Protein AF-A0A520DFI7-F1 (afdb_monomer)

Secondary structure (DSSP, 8-state):
-HHHHHHHHHHHHIIIIISS-HHHHHHHHHHGGG-HHHHHHHHHHHHHHHHHHT-STTHHHHHHHHHHHHHHHHHHHHH--TTTHHHHHHHHHHHHHHHHHHHHHHHH------GGG-

Sequence (118 aa):
MDIILIKLILAHLIGDFFLQPTSWVKDKEQKKLKSGKLYLHVLVHVVLIFIAFLSFDVWKVALSVGLLHFVIDACKSLFQTKKNARILFFADQVLHFSSIVLVWHFFYKGYLDISYLS

Structure (mmCIF, N/CA/C/O backbone):
data_AF-A0A520DFI7-F1
#
_entry.id   AF-A0A520DFI7-F1
#
loop_
_atom_site.group_PDB
_atom_site.id
_atom_site.type_symbol
_atom_site.label_atom_id
_atom_site.label_alt_id
_atom_site.label_comp_id
_atom_site.label_asym_id
_atom_site.label_entity_id
_atom_site.label_seq_id
_atom_site.pdbx_PDB_ins_code
_atom_site.Cartn_x
_atom_site.Cartn_y
_atom_site.Cartn_z
_atom_site.occupancy
_atom_site.B_iso_or_equiv
_atom_site.auth_seq_id
_atom_site.auth_comp_id
_atom_site.auth_asym_id
_atom_site.auth_atom_id
_atom_site.pdbx_PDB_model_num
ATOM 1 N N . MET A 1 1 ? 16.436 1.566 -13.161 1.00 69.19 1 MET A N 1
ATOM 2 C CA . MET A 1 1 ? 15.482 0.696 -12.428 1.00 69.19 1 MET A CA 1
ATOM 3 C C . MET A 1 1 ? 14.525 1.501 -11.549 1.00 69.19 1 MET A C 1
ATOM 5 O O . MET A 1 1 ? 13.459 1.001 -11.200 1.00 69.19 1 MET A O 1
ATOM 9 N N . ASP A 1 2 ? 14.878 2.738 -11.209 1.00 81.06 2 ASP A N 1
ATOM 10 C CA . ASP A 1 2 ? 14.278 3.484 -10.092 1.00 81.06 2 ASP A CA 1
ATOM 11 C C . ASP A 1 2 ? 12.938 4.119 -10.455 1.00 81.06 2 ASP A C 1
ATOM 13 O O . ASP A 1 2 ? 12.052 4.239 -9.615 1.00 81.06 2 ASP A O 1
ATOM 17 N N . ILE A 1 3 ? 12.721 4.408 -11.742 1.00 91.56 3 ILE A N 1
ATOM 18 C CA . ILE A 1 3 ? 11.426 4.890 -12.239 1.00 91.56 3 ILE A CA 1
ATOM 19 C C . ILE A 1 3 ? 10.285 3.903 -11.954 1.00 91.56 3 ILE A C 1
ATOM 21 O O . ILE A 1 3 ? 9.151 4.317 -11.743 1.00 91.56 3 ILE A O 1
ATOM 25 N N . ILE A 1 4 ? 10.577 2.599 -11.904 1.00 94.44 4 ILE A N 1
ATOM 26 C CA . ILE A 1 4 ? 9.603 1.556 -11.555 1.00 94.44 4 ILE A CA 1
ATOM 27 C C . ILE A 1 4 ? 9.197 1.698 -10.088 1.00 94.44 4 ILE A C 1
ATOM 29 O O . ILE A 1 4 ? 8.008 1.678 -9.782 1.00 94.44 4 ILE A O 1
ATOM 33 N N . LEU A 1 5 ? 10.173 1.884 -9.196 1.00 95.50 5 LEU A N 1
ATOM 34 C CA . LEU A 1 5 ? 9.923 2.098 -7.775 1.00 95.50 5 LEU A CA 1
ATOM 35 C C . LEU A 1 5 ? 9.090 3.367 -7.561 1.00 95.50 5 LEU A C 1
ATOM 37 O O . LEU A 1 5 ? 8.083 3.321 -6.861 1.00 95.50 5 LEU A O 1
ATOM 41 N N . ILE A 1 6 ? 9.439 4.462 -8.244 1.00 95.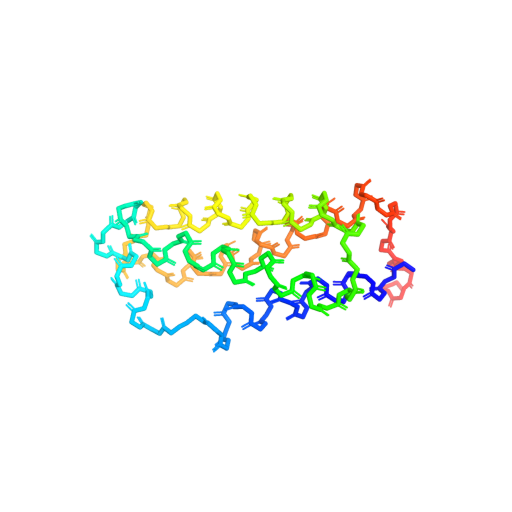88 6 ILE A N 1
ATOM 42 C CA . ILE A 1 6 ? 8.673 5.716 -8.205 1.00 95.88 6 ILE A CA 1
ATOM 43 C C . ILE A 1 6 ? 7.232 5.491 -8.677 1.00 95.88 6 ILE A C 1
ATOM 45 O O . ILE A 1 6 ? 6.302 5.920 -8.000 1.00 95.88 6 ILE A O 1
ATOM 49 N N . LYS A 1 7 ? 7.016 4.784 -9.795 1.00 97.31 7 LYS A N 1
ATOM 50 C CA . LYS A 1 7 ? 5.666 4.458 -10.286 1.00 97.31 7 LYS A CA 1
ATOM 51 C C . LYS A 1 7 ? 4.846 3.676 -9.260 1.00 97.31 7 LYS A C 1
ATOM 53 O O . LYS A 1 7 ? 3.681 4.003 -9.056 1.00 97.31 7 LYS A O 1
ATOM 58 N N . LEU A 1 8 ? 5.441 2.672 -8.613 1.00 97.62 8 LEU A N 1
ATOM 59 C CA . LEU A 1 8 ? 4.762 1.875 -7.586 1.00 97.62 8 LEU A CA 1
ATOM 60 C C . LEU A 1 8 ? 4.437 2.710 -6.339 1.00 97.62 8 LEU A C 1
ATOM 62 O O . LEU A 1 8 ? 3.325 2.619 -5.825 1.00 97.62 8 LEU A O 1
ATOM 66 N N . ILE A 1 9 ? 5.364 3.564 -5.893 1.00 97.75 9 ILE A N 1
ATOM 67 C CA . ILE A 1 9 ? 5.137 4.490 -4.773 1.00 97.75 9 ILE A CA 1
ATOM 68 C C . ILE A 1 9 ? 4.011 5.472 -5.109 1.00 97.75 9 ILE A C 1
ATOM 70 O O . ILE A 1 9 ? 3.117 5.675 -4.296 1.00 97.75 9 ILE A O 1
ATOM 74 N N . LEU A 1 10 ? 4.016 6.064 -6.306 1.00 98.06 10 LEU A N 1
ATOM 75 C CA . LEU A 1 10 ? 2.968 6.993 -6.733 1.00 98.06 10 LEU A CA 1
ATOM 76 C C . LEU A 1 10 ? 1.604 6.308 -6.823 1.00 98.06 10 LEU A C 1
ATOM 78 O O . LEU A 1 10 ? 0.625 6.866 -6.334 1.00 98.06 10 LEU A O 1
ATOM 82 N N . ALA A 1 11 ? 1.535 5.102 -7.395 1.00 98.00 11 ALA A N 1
ATOM 83 C CA . ALA A 1 11 ? 0.304 4.316 -7.425 1.00 98.00 11 ALA A CA 1
ATOM 84 C C . ALA A 1 11 ? -0.234 4.074 -6.005 1.00 98.00 11 ALA A C 1
ATOM 86 O O . ALA A 1 11 ? -1.415 4.306 -5.755 1.00 98.00 11 ALA A O 1
ATOM 87 N N . HIS A 1 12 ? 0.640 3.710 -5.062 1.00 97.81 12 HIS A N 1
ATOM 88 C CA . HIS A 1 12 ? 0.272 3.539 -3.656 1.00 97.81 12 HIS A CA 1
ATOM 89 C C . HIS A 1 12 ? -0.244 4.833 -3.018 1.00 97.81 12 HIS A C 1
ATOM 91 O O . HIS A 1 12 ? -1.322 4.846 -2.430 1.00 97.81 12 HIS A O 1
ATOM 97 N N . LEU A 1 13 ? 0.485 5.942 -3.168 1.00 98.00 13 LEU A N 1
ATOM 98 C CA . LEU A 1 13 ? 0.091 7.229 -2.590 1.00 98.00 13 LEU A CA 1
ATOM 99 C C . LEU A 1 13 ? -1.255 7.716 -3.144 1.00 98.00 13 LEU A C 1
ATOM 101 O O . LEU A 1 13 ? -2.099 8.195 -2.387 1.00 98.00 13 LEU A O 1
ATOM 105 N N . ILE A 1 14 ? -1.479 7.567 -4.451 1.00 98.31 14 ILE A N 1
ATOM 106 C CA . ILE A 1 14 ? -2.762 7.891 -5.082 1.00 98.31 14 ILE A CA 1
ATOM 107 C C . ILE A 1 14 ? -3.871 7.001 -4.509 1.00 98.31 14 ILE A C 1
ATOM 109 O O . ILE A 1 14 ? -4.928 7.509 -4.133 1.00 98.31 14 ILE A O 1
ATOM 113 N N . GLY A 1 15 ? -3.629 5.695 -4.393 1.00 97.75 15 GLY A N 1
ATOM 114 C CA . GLY A 1 15 ? -4.589 4.750 -3.830 1.00 97.75 15 GLY A CA 1
ATOM 115 C C . GLY A 1 15 ? -4.989 5.091 -2.393 1.00 97.75 15 GLY A C 1
ATOM 116 O O . GLY A 1 15 ? -6.170 5.295 -2.121 1.00 97.75 15 GLY A O 1
ATOM 117 N N . ASP A 1 16 ? -4.018 5.206 -1.488 1.00 96.38 16 ASP A N 1
ATOM 118 C CA . ASP A 1 16 ? -4.256 5.370 -0.046 1.00 96.38 16 ASP A CA 1
ATOM 119 C C . ASP A 1 16 ? -4.730 6.774 0.357 1.00 96.38 16 ASP A C 1
ATOM 121 O O . ASP A 1 16 ? -5.522 6.905 1.290 1.00 96.38 16 ASP A O 1
ATOM 125 N N . PHE A 1 17 ? -4.271 7.838 -0.311 1.00 96.00 17 PHE A N 1
ATOM 126 C CA . PHE A 1 17 ? -4.586 9.211 0.114 1.00 96.00 17 PHE A CA 1
ATOM 127 C C . PHE A 1 17 ? -5.664 9.887 -0.729 1.00 96.00 17 PHE A C 1
ATOM 129 O O . PHE A 1 17 ? -6.453 10.666 -0.193 1.00 96.00 17 PHE A O 1
ATOM 136 N N . PHE A 1 18 ? -5.720 9.604 -2.031 1.00 96.62 18 PHE A N 1
ATOM 137 C CA . PHE A 1 18 ? -6.658 10.271 -2.939 1.00 96.62 18 PHE A CA 1
ATOM 138 C C . PHE A 1 18 ? -7.891 9.412 -3.215 1.00 96.62 18 PHE A C 1
ATOM 140 O O . PHE A 1 18 ? -9.000 9.940 -3.295 1.00 96.62 18 PHE A O 1
ATOM 147 N N . LEU A 1 19 ? -7.714 8.093 -3.342 1.00 97.44 19 LEU A N 1
ATOM 148 C CA . LEU A 1 19 ? -8.773 7.166 -3.753 1.00 97.44 19 LEU A CA 1
ATOM 149 C C . LEU A 1 19 ? -9.325 6.297 -2.615 1.00 97.44 19 LEU A C 1
ATOM 151 O O . LEU A 1 19 ? -10.144 5.413 -2.871 1.00 97.44 19 LEU A O 1
ATOM 155 N N . GLN A 1 20 ? -8.968 6.599 -1.362 1.00 97.00 20 GLN A N 1
ATOM 156 C CA . GLN A 1 20 ? -9.520 5.962 -0.166 1.00 97.00 20 GLN A CA 1
ATOM 157 C C . GLN A 1 20 ? -10.356 6.952 0.668 1.00 97.00 20 GLN A C 1
ATOM 159 O O . GLN A 1 20 ? -9.859 7.570 1.612 1.00 97.00 20 GLN A O 1
ATOM 164 N N . PRO A 1 21 ? -11.662 7.099 0.385 1.00 96.31 21 PRO A N 1
ATOM 165 C CA . PRO A 1 21 ? -12.524 8.000 1.139 1.00 96.31 21 PRO A CA 1
ATOM 166 C C . PRO A 1 21 ? -12.593 7.658 2.633 1.00 96.31 21 PRO A C 1
ATOM 168 O O . PRO A 1 21 ? -1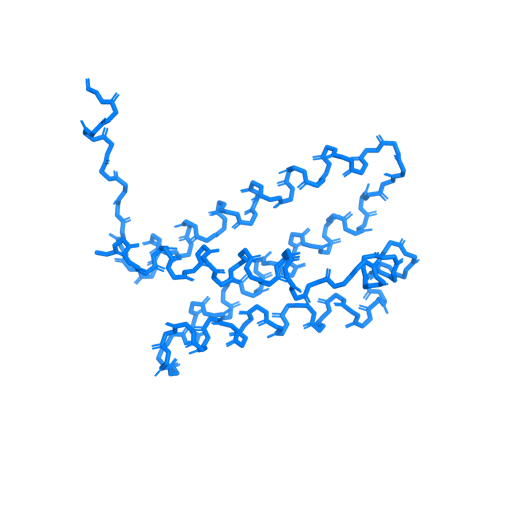2.648 6.490 3.026 1.00 96.31 21 PRO A O 1
ATOM 171 N N . THR A 1 22 ? -12.756 8.673 3.486 1.00 94.62 22 THR A N 1
ATOM 172 C CA 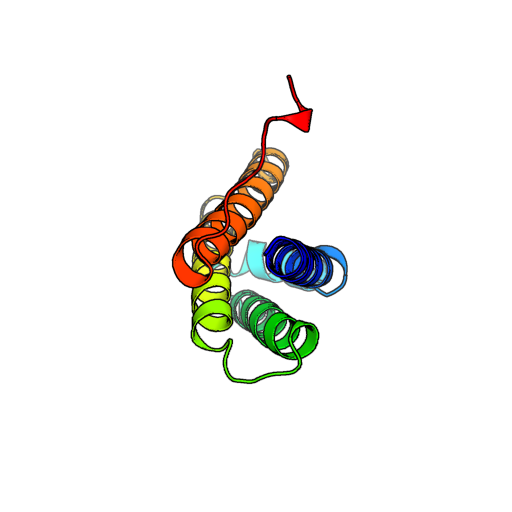. THR A 1 22 ? -12.932 8.493 4.941 1.00 94.62 22 THR A CA 1
ATOM 173 C C . THR A 1 22 ? -14.128 7.599 5.291 1.00 94.62 22 THR A C 1
ATOM 175 O O . THR A 1 22 ? -14.129 6.928 6.322 1.00 94.62 22 THR A O 1
ATOM 178 N N . SER A 1 23 ? -15.155 7.546 4.436 1.00 96.56 23 SER A N 1
ATOM 179 C CA . SER A 1 23 ? -16.293 6.633 4.604 1.00 96.56 23 SER A CA 1
ATOM 180 C C . SER A 1 23 ? -15.884 5.160 4.514 1.00 96.56 23 SER A C 1
ATOM 182 O O . SER A 1 23 ? -16.425 4.337 5.250 1.00 96.56 23 SER A O 1
ATOM 184 N N . TRP A 1 24 ? -14.901 4.823 3.675 1.00 97.25 24 TRP A N 1
ATOM 185 C CA . TRP A 1 24 ? -14.368 3.465 3.566 1.00 97.25 24 TRP A CA 1
ATOM 186 C C . TRP A 1 24 ? -13.558 3.104 4.802 1.00 97.25 24 TRP A C 1
ATOM 188 O O . TRP A 1 24 ? -13.696 2.000 5.314 1.00 97.25 24 TRP A O 1
ATOM 198 N N . VAL A 1 25 ? -12.768 4.047 5.323 1.00 94.25 25 VAL A N 1
ATOM 199 C CA . VAL A 1 25 ? -12.027 3.858 6.578 1.00 94.25 25 VAL A CA 1
ATOM 200 C C . VAL A 1 25 ? -12.991 3.549 7.725 1.00 94.25 25 VAL A C 1
ATOM 202 O O . VAL A 1 25 ? -12.816 2.544 8.408 1.00 94.25 25 VAL A O 1
ATOM 205 N N . LYS A 1 26 ? -14.061 4.339 7.880 1.00 94.38 26 LYS A N 1
ATOM 206 C CA . LYS A 1 26 ? -15.093 4.099 8.905 1.00 94.38 26 LYS A CA 1
ATOM 207 C C . LYS A 1 26 ? -15.776 2.736 8.741 1.00 94.38 26 LYS A C 1
ATOM 209 O O . LYS A 1 26 ? -15.993 2.045 9.732 1.00 94.38 26 LYS A O 1
ATOM 214 N N . ASP A 1 27 ? -16.086 2.328 7.508 1.00 96.31 27 ASP A N 1
ATOM 215 C CA . ASP A 1 27 ? -16.682 1.011 7.238 1.00 96.31 27 ASP A CA 1
ATOM 216 C C . ASP A 1 27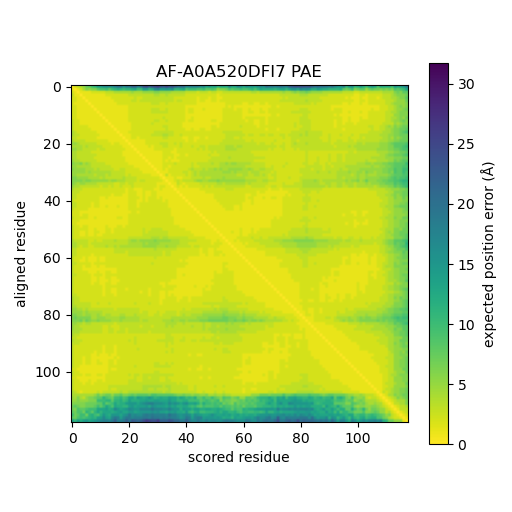 ? -15.715 -0.137 7.590 1.00 96.31 27 ASP A C 1
ATOM 218 O O . ASP A 1 27 ? -16.127 -1.100 8.240 1.00 96.31 27 ASP A O 1
ATOM 222 N N . LYS A 1 28 ? -14.418 -0.003 7.261 1.00 94.50 28 LYS A N 1
ATOM 223 C CA . LYS A 1 28 ? -13.359 -0.954 7.650 1.00 94.50 28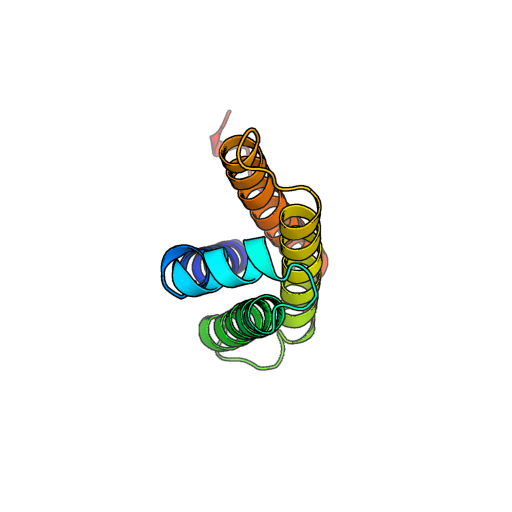 LYS A CA 1
ATOM 224 C C . LYS A 1 28 ? -13.190 -1.040 9.167 1.00 94.50 28 LYS A C 1
ATOM 226 O O . LYS A 1 28 ? -13.043 -2.135 9.696 1.00 94.50 28 LYS A O 1
ATOM 231 N N . GLU A 1 29 ? -13.244 0.076 9.888 1.00 92.56 29 GLU A N 1
ATOM 232 C CA . GLU A 1 29 ? -13.141 0.075 11.356 1.00 92.56 29 GLU A CA 1
ATOM 233 C C . GLU A 1 29 ? -14.324 -0.636 12.031 1.00 92.56 29 GLU A C 1
ATOM 235 O O . GLU A 1 29 ? -14.145 -1.305 13.048 1.00 92.56 29 GLU A O 1
ATOM 240 N N . GLN A 1 30 ? -15.528 -0.523 11.464 1.00 93.75 30 GLN A N 1
ATOM 241 C CA . GLN A 1 30 ? -16.737 -1.143 12.016 1.00 93.75 30 GLN A CA 1
ATOM 242 C C . GLN A 1 30 ? -16.872 -2.624 11.644 1.00 93.75 30 GLN A C 1
ATOM 244 O O . GLN A 1 30 ? -17.186 -3.452 12.498 1.00 93.75 30 GLN A O 1
ATOM 249 N N . LYS A 1 31 ? -16.664 -2.967 10.368 1.00 94.88 31 LYS A N 1
ATOM 250 C CA . LYS A 1 31 ? -16.933 -4.313 9.825 1.00 94.88 31 LYS A CA 1
ATOM 251 C C . LYS A 1 31 ? -15.687 -5.187 9.712 1.00 94.88 31 LYS A C 1
ATOM 253 O O . LYS A 1 31 ? -15.808 -6.398 9.513 1.00 94.88 31 LYS A O 1
ATOM 258 N N . LYS A 1 32 ? -14.497 -4.608 9.855 1.00 94.25 32 LYS A N 1
ATOM 259 C CA . LYS A 1 32 ? -13.209 -5.294 9.723 1.00 94.25 32 LYS A CA 1
ATOM 260 C C . LYS A 1 32 ? -13.097 -6.055 8.400 1.00 94.25 32 LYS A C 1
ATOM 262 O O . LYS A 1 32 ? -13.440 -5.513 7.352 1.00 94.25 32 LYS A O 1
ATOM 267 N N . LEU A 1 33 ? -12.718 -7.333 8.441 1.00 94.88 33 LEU A N 1
ATOM 268 C CA . LEU A 1 33 ? -12.642 -8.206 7.263 1.00 94.88 33 LEU A CA 1
ATOM 269 C C . LEU A 1 33 ? -13.989 -8.406 6.551 1.00 94.88 33 LEU A C 1
ATOM 271 O O . LEU A 1 33 ? -14.010 -8.810 5.397 1.00 94.88 33 LEU A O 1
ATOM 275 N N . LYS A 1 34 ? -15.122 -8.111 7.203 1.00 94.12 34 LYS A N 1
ATOM 276 C CA . LYS A 1 34 ? -16.443 -8.146 6.551 1.00 94.12 34 LYS A CA 1
ATOM 277 C C . LYS A 1 34 ? -16.724 -6.886 5.723 1.00 94.12 34 LYS A C 1
ATOM 279 O O . LYS A 1 34 ? -17.766 -6.802 5.076 1.00 94.12 34 LYS A O 1
ATOM 284 N N . SER A 1 35 ? -15.845 -5.883 5.759 1.00 95.69 35 SER A N 1
ATOM 285 C CA . SER A 1 35 ? -15.979 -4.681 4.943 1.00 95.69 35 SER A CA 1
ATOM 286 C C . SER A 1 35 ? -15.633 -4.988 3.488 1.00 95.69 35 SER A C 1
ATOM 288 O O . SER A 1 35 ? -14.476 -5.222 3.147 1.00 95.69 35 SER A O 1
ATOM 290 N N . GLY A 1 36 ? -16.617 -4.881 2.593 1.00 96.12 36 GLY A N 1
ATOM 291 C CA . GLY A 1 36 ? -16.364 -4.924 1.149 1.00 96.12 36 GLY A CA 1
ATOM 292 C C . GLY A 1 36 ? -15.417 -3.812 0.669 1.00 96.12 36 GLY A C 1
ATOM 293 O O . GLY A 1 36 ? -14.788 -3.946 -0.378 1.00 96.12 36 GLY A O 1
ATOM 294 N N . LYS A 1 37 ? -15.272 -2.724 1.444 1.00 97.31 37 LYS A N 1
ATOM 295 C CA . LYS A 1 37 ? -14.374 -1.608 1.115 1.00 97.31 37 LYS A CA 1
ATOM 296 C C . LYS A 1 37 ? -12.899 -1.969 1.258 1.00 97.31 37 LYS A C 1
ATOM 298 O O . LYS 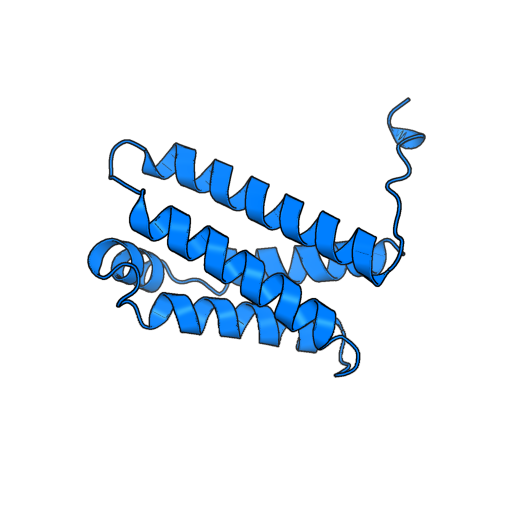A 1 37 ? -12.091 -1.371 0.561 1.00 97.31 37 LYS A O 1
ATOM 303 N N . LEU A 1 38 ? -12.556 -2.962 2.082 1.00 96.88 38 LEU A N 1
ATOM 304 C CA . LEU A 1 38 ? -11.200 -3.517 2.153 1.00 96.88 38 LEU A CA 1
ATOM 305 C C . LEU A 1 38 ? -10.778 -4.112 0.802 1.00 96.88 38 LEU A C 1
ATOM 307 O O . LEU A 1 38 ? -9.758 -3.731 0.244 1.00 96.88 38 LEU A O 1
ATOM 311 N N . TYR A 1 39 ? -11.611 -4.984 0.238 1.00 97.94 39 TYR A N 1
ATOM 312 C CA . TYR A 1 39 ? -11.333 -5.644 -1.038 1.00 97.94 39 TYR A CA 1
ATOM 313 C C . TYR A 1 39 ? -11.380 -4.674 -2.220 1.00 97.94 39 TYR A C 1
ATOM 315 O O . TYR A 1 39 ? -10.551 -4.753 -3.123 1.00 97.94 39 TYR A O 1
ATOM 323 N N . LEU A 1 40 ? -12.328 -3.730 -2.202 1.00 98.06 40 LEU A N 1
ATOM 324 C CA . LEU A 1 40 ? -12.418 -2.695 -3.230 1.00 98.06 40 LEU A CA 1
ATOM 325 C C . LEU A 1 40 ? -11.176 -1.794 -3.237 1.00 98.06 40 LEU A C 1
ATOM 327 O O . LEU A 1 40 ? -10.683 -1.456 -4.306 1.00 98.06 40 LEU A O 1
ATOM 331 N N . HIS A 1 41 ? -10.656 -1.439 -2.060 1.00 97.75 41 HIS A N 1
ATOM 332 C CA . HIS A 1 41 ? -9.430 -0.650 -1.930 1.00 97.75 41 HIS A CA 1
ATOM 333 C C . HIS A 1 41 ? -8.219 -1.362 -2.537 1.00 97.75 41 HIS A C 1
ATOM 335 O O . HIS A 1 41 ? -7.485 -0.785 -3.333 1.00 97.75 41 HIS A O 1
ATOM 341 N N . VAL A 1 42 ? -8.064 -2.653 -2.254 1.00 98.12 42 VAL A N 1
ATOM 342 C CA . VAL A 1 42 ? -6.997 -3.469 -2.852 1.00 98.12 42 VAL A CA 1
ATOM 343 C C . VAL A 1 42 ? -7.136 -3.546 -4.372 1.00 98.12 42 VAL A C 1
ATOM 345 O O . VAL A 1 42 ? -6.145 -3.423 -5.091 1.00 98.12 42 VAL A O 1
ATOM 348 N N . LEU A 1 43 ? -8.363 -3.702 -4.881 1.00 98.44 43 LEU A N 1
ATOM 349 C CA . LEU A 1 43 ? -8.616 -3.694 -6.321 1.00 98.44 43 LEU A CA 1
ATOM 350 C C . LEU A 1 43 ? -8.200 -2.361 -6.961 1.00 98.44 43 LEU A C 1
ATOM 352 O O . LEU A 1 43 ? -7.601 -2.376 -8.035 1.00 98.44 43 LEU A O 1
ATOM 356 N N . VAL A 1 44 ? -8.462 -1.226 -6.302 1.00 98.44 44 VAL A N 1
ATOM 357 C CA . VAL A 1 44 ? -8.005 0.095 -6.766 1.00 98.44 44 VAL A CA 1
ATOM 358 C C . VAL A 1 44 ? -6.485 0.117 -6.914 1.00 98.44 44 VAL A C 1
ATOM 360 O O . VAL A 1 44 ? -5.998 0.517 -7.968 1.00 98.44 44 VAL A O 1
ATOM 363 N N . HIS A 1 45 ? -5.731 -0.376 -5.929 1.00 98.38 45 HIS A N 1
ATOM 364 C CA . HIS A 1 45 ? -4.265 -0.442 -6.011 1.00 98.38 45 HIS A CA 1
ATOM 365 C C . HIS A 1 45 ? -3.764 -1.304 -7.170 1.00 98.38 45 HIS A C 1
ATOM 367 O O . HIS A 1 45 ? -2.902 -0.873 -7.935 1.00 98.38 45 HIS A O 1
ATOM 373 N N . VAL A 1 46 ? -4.338 -2.494 -7.358 1.00 98.50 46 VAL A N 1
ATOM 374 C CA . VAL A 1 46 ? -3.987 -3.377 -8.483 1.00 98.50 46 VAL A CA 1
ATOM 375 C C . VAL A 1 46 ? -4.237 -2.676 -9.824 1.00 98.50 46 VAL A C 1
ATOM 377 O O . VAL A 1 46 ? -3.373 -2.687 -10.703 1.00 98.50 46 VAL A O 1
ATOM 380 N N . VAL A 1 47 ? -5.390 -2.019 -9.975 1.00 98.50 47 VAL A N 1
ATOM 381 C CA . VAL A 1 47 ? -5.749 -1.271 -11.189 1.00 98.50 47 VAL A CA 1
ATOM 382 C C . VAL A 1 47 ? -4.821 -0.074 -11.407 1.00 98.50 47 VAL A C 1
ATOM 384 O O . VAL A 1 47 ? -4.365 0.140 -12.529 1.00 98.50 47 VAL A O 1
ATOM 387 N N . LEU A 1 48 ? -4.478 0.676 -10.356 1.00 98.38 48 LEU A N 1
ATOM 388 C CA . LEU A 1 48 ? -3.541 1.799 -10.446 1.00 98.38 48 LEU A CA 1
ATOM 389 C C . LEU A 1 48 ? -2.157 1.360 -10.921 1.00 98.38 48 LEU A C 1
ATOM 391 O O . LEU A 1 48 ? -1.537 2.082 -11.698 1.00 98.38 48 LEU A O 1
ATOM 395 N N . ILE A 1 49 ? -1.681 0.183 -10.511 1.00 98.31 49 ILE A N 1
ATOM 396 C CA . ILE A 1 49 ? -0.408 -0.356 -11.004 1.00 98.31 49 ILE A CA 1
ATOM 397 C C . ILE A 1 49 ? -0.505 -0.643 -12.506 1.00 98.31 49 ILE A C 1
ATOM 399 O O . ILE A 1 49 ? 0.365 -0.212 -13.260 1.00 98.31 49 ILE A O 1
ATOM 403 N N . PHE A 1 50 ? -1.575 -1.284 -12.983 1.00 98.44 50 PHE A N 1
ATOM 404 C CA . PHE A 1 50 ? -1.757 -1.481 -14.427 1.00 98.44 50 PHE A CA 1
ATOM 405 C C . PHE A 1 50 ? -1.808 -0.153 -15.195 1.00 98.44 50 PHE A C 1
ATOM 407 O O . PHE A 1 50 ? -1.177 -0.032 -16.244 1.00 98.44 50 PHE A O 1
ATOM 414 N N . ILE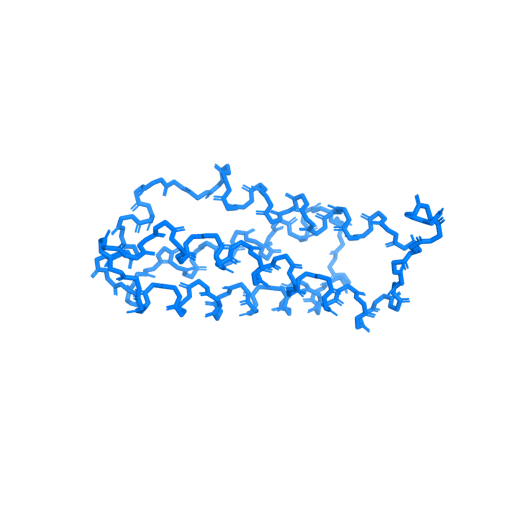 A 1 51 ? -2.478 0.867 -14.651 1.00 98.12 51 ILE A N 1
ATOM 415 C CA . ILE A 1 51 ? -2.537 2.208 -15.251 1.00 98.12 51 ILE A CA 1
ATOM 416 C C . ILE A 1 51 ? -1.156 2.880 -15.261 1.00 98.12 51 ILE A C 1
ATOM 418 O O . ILE A 1 51 ? -0.754 3.431 -16.281 1.00 98.12 51 ILE A O 1
ATOM 422 N N . ALA A 1 52 ? -0.393 2.818 -14.168 1.00 97.44 52 ALA A N 1
ATOM 423 C CA . ALA A 1 52 ? 0.922 3.460 -14.065 1.00 97.44 52 ALA A CA 1
ATOM 424 C C . ALA A 1 52 ? 1.965 2.853 -15.026 1.00 97.44 52 ALA A C 1
ATOM 426 O O . ALA A 1 52 ? 2.907 3.529 -15.471 1.00 97.44 52 ALA A O 1
ATOM 427 N N . PHE A 1 53 ? 1.819 1.567 -15.343 1.00 96.62 53 PHE A N 1
ATOM 428 C CA . PHE A 1 53 ? 2.714 0.847 -16.246 1.00 96.62 53 PHE A CA 1
ATOM 429 C C . PHE A 1 53 ? 2.200 0.767 -17.685 1.00 96.62 53 PHE A C 1
ATOM 431 O O . PHE A 1 53 ? 3.021 0.561 -18.575 1.00 96.62 53 PHE A O 1
ATOM 438 N N . LEU A 1 54 ? 0.897 0.969 -17.917 1.00 97.38 54 LEU A N 1
ATOM 439 C CA . LEU A 1 54 ? 0.234 0.820 -19.220 1.00 97.38 54 LEU A CA 1
ATOM 440 C C . LEU A 1 54 ? 0.563 -0.517 -19.911 1.00 97.38 54 LEU A C 1
ATOM 442 O O . LEU A 1 54 ? 0.677 -0.594 -21.131 1.00 97.38 54 LEU A O 1
ATOM 446 N N . SER A 1 55 ? 0.746 -1.577 -19.123 1.00 96.00 55 SER A N 1
ATOM 447 C CA . SER A 1 55 ? 1.083 -2.915 -19.609 1.00 96.00 55 SER A CA 1
ATOM 448 C C . SER A 1 55 ? 0.494 -3.972 -18.684 1.00 96.00 55 SER A C 1
ATOM 450 O O . SER A 1 55 ? 0.466 -3.789 -17.469 1.00 96.00 55 SER A O 1
ATOM 452 N N . PHE A 1 56 ? 0.057 -5.095 -19.254 1.00 96.69 56 PHE A N 1
ATOM 453 C CA . PHE A 1 56 ? -0.380 -6.264 -18.492 1.00 96.69 56 PHE A CA 1
ATOM 454 C C . PHE A 1 56 ? 0.782 -7.162 -18.046 1.00 96.69 56 PHE A C 1
ATOM 456 O O . PHE A 1 56 ? 0.589 -7.995 -17.162 1.00 96.69 56 PHE A O 1
ATOM 463 N N . ASP A 1 57 ? 1.997 -6.974 -18.567 1.00 96.62 57 ASP A N 1
ATOM 464 C CA . ASP A 1 57 ? 3.161 -7.806 -18.219 1.00 96.62 57 ASP A CA 1
ATOM 465 C C . ASP A 1 57 ? 3.551 -7.681 -16.740 1.00 96.62 57 ASP A C 1
ATOM 467 O O . ASP A 1 57 ? 4.134 -8.593 -16.152 1.00 96.62 57 ASP A O 1
ATOM 471 N N . VAL A 1 58 ? 3.163 -6.574 -16.099 1.00 97.31 58 VAL A N 1
ATOM 472 C CA . VAL A 1 58 ? 3.398 -6.329 -14.671 1.00 97.31 58 VAL A CA 1
ATOM 473 C C . VAL A 1 58 ? 2.405 -7.047 -13.755 1.00 97.31 58 VAL A C 1
ATOM 475 O O . VAL A 1 58 ? 2.417 -6.800 -12.551 1.00 97.31 58 VAL A O 1
ATOM 478 N N . TRP A 1 59 ? 1.558 -7.947 -14.267 1.00 97.94 59 TRP A N 1
ATOM 479 C CA . TRP A 1 59 ? 0.516 -8.616 -13.479 1.00 97.94 59 TRP A CA 1
ATOM 480 C C . TRP A 1 59 ? 1.053 -9.304 -12.218 1.00 97.94 59 TRP A C 1
ATOM 482 O O . TRP A 1 59 ? 0.417 -9.225 -11.170 1.00 97.94 59 TRP A O 1
ATOM 492 N N . LYS A 1 60 ? 2.246 -9.919 -12.275 1.00 98.25 60 LYS A N 1
ATOM 493 C CA . LYS A 1 60 ? 2.874 -10.539 -11.093 1.00 98.25 60 LYS A CA 1
ATOM 494 C C . LYS A 1 60 ? 3.165 -9.499 -10.017 1.00 98.25 60 LYS A C 1
ATOM 496 O O . LYS A 1 60 ? 2.832 -9.709 -8.860 1.00 98.25 60 LYS A O 1
ATOM 501 N N . VAL A 1 61 ? 3.724 -8.360 -10.417 1.00 97.69 61 VAL A N 1
ATOM 502 C CA . VAL A 1 61 ? 4.033 -7.235 -9.526 1.00 97.69 61 VAL A CA 1
ATOM 503 C C . VAL A 1 61 ? 2.746 -6.643 -8.958 1.00 97.69 61 VAL A C 1
ATOM 505 O O . VAL A 1 61 ? 2.650 -6.462 -7.748 1.00 97.69 61 VAL A O 1
ATOM 508 N N . ALA A 1 62 ? 1.739 -6.406 -9.803 1.00 98.06 62 ALA A N 1
ATOM 509 C CA . ALA A 1 62 ? 0.451 -5.858 -9.390 1.00 98.06 62 ALA A CA 1
ATOM 510 C C . ALA A 1 62 ? -0.251 -6.761 -8.364 1.00 98.06 62 ALA A C 1
ATOM 512 O O . ALA A 1 62 ? -0.695 -6.276 -7.325 1.00 98.06 62 ALA A O 1
ATOM 513 N N . LEU A 1 63 ? -0.293 -8.076 -8.607 1.00 98.31 63 LEU A N 1
ATOM 514 C CA . LEU A 1 63 ? -0.879 -9.036 -7.671 1.00 98.31 63 LEU A CA 1
ATOM 515 C C . LEU A 1 63 ? -0.049 -9.192 -6.393 1.00 98.31 63 LEU A C 1
ATOM 517 O O . LEU A 1 63 ? -0.632 -9.294 -5.319 1.00 98.31 63 LEU A O 1
ATOM 521 N N . SER A 1 64 ? 1.285 -9.183 -6.471 1.00 98.50 64 SER A N 1
ATOM 522 C CA . SER A 1 64 ? 2.142 -9.251 -5.280 1.00 98.50 64 SER A CA 1
ATOM 523 C C . SER A 1 64 ? 1.976 -8.024 -4.382 1.00 98.50 64 SER A C 1
ATOM 525 O O . SER A 1 64 ? 1.783 -8.188 -3.179 1.00 98.50 64 SER A O 1
ATOM 527 N N . VAL A 1 65 ? 1.995 -6.810 -4.947 1.00 98.31 65 VAL A N 1
ATOM 528 C CA . VAL A 1 65 ? 1.742 -5.578 -4.178 1.00 98.31 65 VAL A CA 1
ATOM 529 C C . VAL A 1 65 ? 0.314 -5.568 -3.643 1.00 98.31 65 VAL A C 1
ATOM 531 O O . VAL A 1 65 ? 0.127 -5.307 -2.462 1.00 98.31 65 VAL A O 1
ATOM 534 N N . GLY A 1 66 ? -0.684 -5.910 -4.463 1.00 98.38 66 GLY A N 1
ATOM 535 C CA . GLY A 1 66 ? -2.082 -5.968 -4.032 1.00 98.38 66 GLY A CA 1
ATOM 536 C C . GLY A 1 66 ? -2.318 -6.961 -2.890 1.00 98.38 66 GLY A C 1
ATOM 537 O O . GLY A 1 66 ? -3.024 -6.646 -1.935 1.00 98.38 66 GLY A O 1
ATOM 538 N N . LEU A 1 67 ? -1.690 -8.140 -2.938 1.00 98.56 67 LEU A N 1
ATOM 539 C CA . LEU A 1 67 ? -1.778 -9.134 -1.868 1.00 98.56 67 LEU A CA 1
ATOM 540 C C . LEU A 1 67 ? -1.129 -8.633 -0.573 1.00 98.56 67 LEU A C 1
ATOM 542 O O . LEU A 1 67 ? -1.725 -8.765 0.494 1.00 98.56 67 LEU A O 1
ATOM 546 N N . LEU A 1 68 ? 0.077 -8.062 -0.652 1.00 98.50 68 LEU A N 1
ATOM 547 C CA . LEU A 1 68 ? 0.756 -7.510 0.523 1.00 98.50 68 LEU A CA 1
ATOM 548 C C . LEU A 1 68 ? -0.033 -6.339 1.115 1.00 98.50 68 LEU A C 1
ATOM 550 O O . LEU A 1 68 ? -0.225 -6.310 2.329 1.00 98.50 68 LEU A O 1
ATOM 554 N N . HIS A 1 69 ? -0.557 -5.450 0.266 1.00 98.25 69 HIS A N 1
ATOM 555 C CA . HIS A 1 69 ? -1.447 -4.359 0.667 1.00 98.25 69 HIS A CA 1
ATOM 556 C C . HIS A 1 69 ? -2.654 -4.908 1.428 1.00 98.25 69 HIS A C 1
ATOM 558 O O . HIS A 1 69 ? -2.844 -4.577 2.594 1.00 98.25 69 HIS A O 1
ATOM 564 N N . PHE A 1 70 ? -3.377 -5.875 0.850 1.00 98.44 70 PHE A N 1
ATOM 565 C CA . PHE A 1 70 ? -4.505 -6.527 1.518 1.00 98.44 70 PHE A CA 1
ATOM 566 C C . PHE A 1 70 ? -4.146 -7.067 2.905 1.00 98.44 70 PHE A C 1
ATOM 568 O O . PHE A 1 70 ? -4.884 -6.827 3.859 1.00 98.44 70 PHE A O 1
ATOM 575 N N . VAL A 1 71 ? -3.034 -7.799 3.029 1.00 98.50 71 VAL A N 1
ATOM 576 C CA . VAL A 1 71 ? -2.612 -8.392 4.306 1.00 98.50 71 VAL A CA 1
ATOM 577 C C . VAL A 1 71 ? -2.317 -7.310 5.346 1.00 98.50 71 VAL A C 1
ATOM 579 O O . VAL A 1 71 ? -2.754 -7.436 6.491 1.00 98.50 71 VAL A O 1
ATOM 582 N N . ILE A 1 72 ? -1.612 -6.244 4.968 1.00 98.31 72 ILE A N 1
ATOM 583 C CA . ILE A 1 72 ? -1.269 -5.140 5.876 1.00 98.31 72 ILE A CA 1
ATOM 584 C C . ILE A 1 72 ? -2.544 -4.416 6.331 1.00 98.31 72 ILE A C 1
ATOM 586 O O . ILE A 1 72 ? -2.776 -4.254 7.534 1.00 98.31 72 ILE A O 1
ATOM 590 N N . ASP A 1 73 ? -3.414 -4.072 5.385 1.00 97.38 73 ASP A N 1
ATOM 591 C CA . ASP A 1 73 ? -4.649 -3.325 5.614 1.00 97.38 73 ASP A CA 1
ATOM 592 C C . ASP A 1 73 ? -5.661 -4.148 6.449 1.00 97.38 73 ASP A C 1
ATOM 594 O O . ASP A 1 73 ? -6.333 -3.634 7.353 1.00 97.38 73 ASP A O 1
ATOM 598 N N . ALA A 1 74 ? -5.710 -5.467 6.220 1.00 97.75 74 ALA A N 1
ATOM 599 C CA . ALA A 1 74 ? -6.462 -6.432 7.020 1.00 97.75 74 ALA A CA 1
ATOM 600 C C . ALA A 1 74 ? -5.938 -6.513 8.462 1.00 97.75 74 ALA A C 1
ATOM 602 O O . ALA A 1 74 ? -6.725 -6.410 9.408 1.00 97.75 74 ALA A O 1
ATOM 603 N N . CYS A 1 75 ? -4.621 -6.649 8.649 1.00 97.38 75 CYS A N 1
ATOM 604 C CA . CYS A 1 75 ? -3.989 -6.662 9.969 1.00 97.38 75 CYS A CA 1
ATOM 605 C C . CYS A 1 75 ? -4.299 -5.376 10.742 1.00 97.38 75 CYS A C 1
ATOM 607 O O . CYS A 1 75 ? -4.779 -5.436 11.878 1.00 97.38 75 CYS A O 1
ATOM 609 N N . LYS A 1 76 ? -4.117 -4.210 10.117 1.00 96.75 76 LYS A N 1
ATOM 610 C CA . LYS A 1 76 ? -4.482 -2.920 10.714 1.00 96.75 76 LYS A CA 1
ATOM 611 C C . LYS A 1 76 ? -5.945 -2.904 11.139 1.00 96.75 76 LYS A C 1
ATOM 613 O O . LYS A 1 76 ? -6.242 -2.593 12.287 1.00 96.75 76 LYS A O 1
ATOM 618 N N . SER A 1 77 ? -6.859 -3.296 10.255 1.00 95.69 77 SER A N 1
ATOM 619 C CA . SER A 1 77 ? -8.296 -3.316 10.540 1.00 95.69 77 SER A CA 1
ATOM 620 C C . SER A 1 77 ? -8.676 -4.246 11.707 1.00 95.69 77 SER A C 1
ATOM 622 O O . SER A 1 77 ? -9.598 -3.950 12.473 1.00 95.69 77 SER A O 1
ATOM 624 N N . LEU A 1 78 ? -7.948 -5.348 11.900 1.00 95.69 78 LEU A N 1
ATOM 625 C CA . LEU A 1 78 ? -8.166 -6.276 13.011 1.00 95.69 78 LEU A CA 1
ATOM 626 C C . LEU A 1 78 ? -7.688 -5.721 14.359 1.00 95.69 78 LEU A C 1
ATOM 628 O O . LEU A 1 78 ? -8.436 -5.825 15.342 1.00 95.69 78 LEU A O 1
ATOM 632 N N . PHE A 1 79 ? -6.487 -5.135 14.393 1.00 95.62 79 PHE A N 1
ATOM 633 C CA . PHE A 1 79 ? -5.793 -4.705 15.616 1.00 95.62 79 PHE A CA 1
ATOM 634 C C . PHE A 1 79 ? -6.021 -3.234 15.997 1.00 95.62 79 PHE A C 1
ATOM 636 O O . PHE A 1 79 ? -5.677 -2.816 17.110 1.00 95.62 79 PHE A O 1
ATOM 643 N N . GLN A 1 80 ? -6.595 -2.433 15.099 1.00 95.81 80 GLN A N 1
ATOM 644 C CA . GLN A 1 80 ? -6.839 -1.020 15.349 1.00 95.81 80 GLN A CA 1
ATOM 645 C C . GLN A 1 80 ? -7.941 -0.794 16.386 1.00 95.81 80 GLN A C 1
ATOM 647 O O . GLN A 1 80 ? -9.038 -1.347 16.342 1.00 95.81 80 GLN A O 1
ATOM 652 N N . THR A 1 81 ? -7.627 0.091 17.323 1.00 93.81 81 THR A N 1
ATOM 653 C CA . THR A 1 81 ? -8.501 0.633 18.358 1.00 93.81 81 THR A CA 1
ATOM 654 C C . THR A 1 81 ? -8.393 2.156 18.336 1.00 93.81 81 THR A C 1
ATOM 656 O O . THR A 1 81 ? -7.438 2.725 17.804 1.00 93.81 81 THR A O 1
ATOM 659 N N . LYS A 1 82 ? -9.325 2.853 18.994 1.00 92.12 82 LYS A N 1
ATOM 660 C CA . LYS A 1 82 ? -9.276 4.322 19.088 1.00 92.12 82 LYS A CA 1
ATOM 661 C C . LYS A 1 82 ? -7.984 4.844 19.737 1.00 92.12 82 LYS A C 1
ATOM 663 O O . LYS A 1 82 ? -7.541 5.935 19.402 1.00 92.12 82 LYS A O 1
ATOM 668 N N . LYS A 1 83 ? -7.365 4.069 20.639 1.00 95.56 83 LYS A N 1
ATOM 669 C CA . LYS A 1 83 ? -6.154 4.471 21.375 1.00 95.56 83 LYS A CA 1
ATOM 670 C C . LYS A 1 83 ? -4.882 4.380 20.527 1.00 95.56 83 LYS A C 1
ATOM 672 O O . LYS A 1 83 ? -3.987 5.201 20.687 1.00 95.56 83 LYS A O 1
ATOM 677 N N . ASN A 1 84 ? -4.786 3.385 19.646 1.00 96.50 84 ASN A N 1
ATOM 678 C CA . ASN A 1 84 ? -3.569 3.091 18.878 1.00 96.50 84 ASN A CA 1
ATOM 679 C C . ASN A 1 84 ? -3.678 3.456 17.384 1.00 96.50 84 ASN A C 1
ATOM 681 O O . ASN A 1 84 ? -2.701 3.281 16.659 1.00 96.50 84 ASN A O 1
ATOM 685 N N . ALA A 1 85 ? -4.809 4.015 16.933 1.00 94.06 85 ALA A N 1
ATOM 686 C CA . ALA A 1 85 ? -5.079 4.340 15.529 1.00 94.06 85 ALA A CA 1
ATOM 687 C C . ALA A 1 85 ? -3.961 5.141 14.844 1.00 94.06 85 ALA A C 1
ATOM 689 O O . ALA A 1 85 ? -3.558 4.804 13.736 1.00 94.06 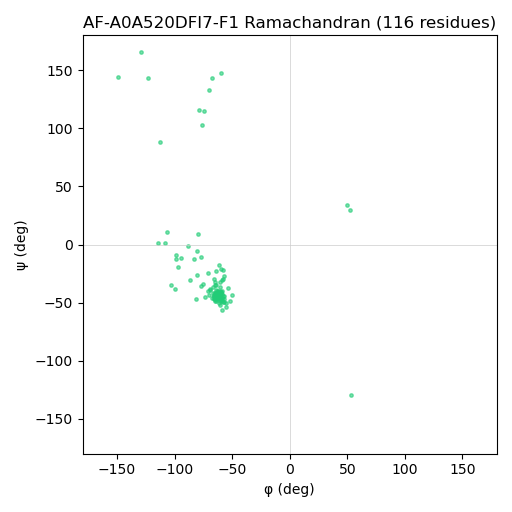85 ALA A O 1
ATOM 690 N N . ARG A 1 86 ? -3.406 6.162 15.513 1.00 95.69 86 ARG A N 1
ATOM 691 C CA . ARG A 1 86 ? -2.318 6.972 14.942 1.00 95.69 86 ARG A CA 1
ATOM 692 C C . ARG A 1 86 ? -1.037 6.159 14.741 1.00 95.69 86 ARG A C 1
ATOM 694 O O . ARG A 1 86 ? -0.416 6.264 13.693 1.00 95.69 86 ARG A O 1
ATOM 701 N N . ILE A 1 87 ? -0.657 5.346 15.726 1.00 97.25 87 ILE A N 1
ATOM 702 C CA . ILE A 1 87 ? 0.560 4.524 15.656 1.00 97.25 87 ILE A CA 1
ATOM 703 C C . ILE A 1 87 ? 0.411 3.465 14.562 1.00 97.25 87 ILE A C 1
ATOM 705 O O . ILE A 1 87 ? 1.302 3.313 13.732 1.00 97.25 87 ILE A O 1
ATOM 709 N N . LEU A 1 88 ? -0.738 2.785 14.516 1.00 96.75 88 LEU A N 1
ATOM 710 C CA . LEU A 1 88 ? -1.027 1.796 13.478 1.00 96.75 88 LEU A CA 1
ATOM 711 C C . LEU A 1 88 ? -1.120 2.409 12.087 1.00 96.75 88 LEU A C 1
ATOM 713 O O . LEU A 1 88 ? -0.716 1.750 11.145 1.00 96.75 88 LEU A O 1
ATOM 717 N N . PHE A 1 89 ? -1.587 3.650 11.943 1.00 95.81 89 PHE A N 1
ATOM 718 C CA . PHE A 1 89 ? -1.545 4.356 10.664 1.00 95.81 89 PHE A CA 1
ATOM 719 C C . PHE A 1 89 ? -0.109 4.551 10.154 1.00 95.81 89 PHE A C 1
ATOM 721 O O . PHE A 1 89 ? 0.161 4.288 8.988 1.00 95.81 89 PHE A O 1
ATOM 728 N N . PHE A 1 90 ? 0.829 4.965 11.010 1.00 97.31 90 PHE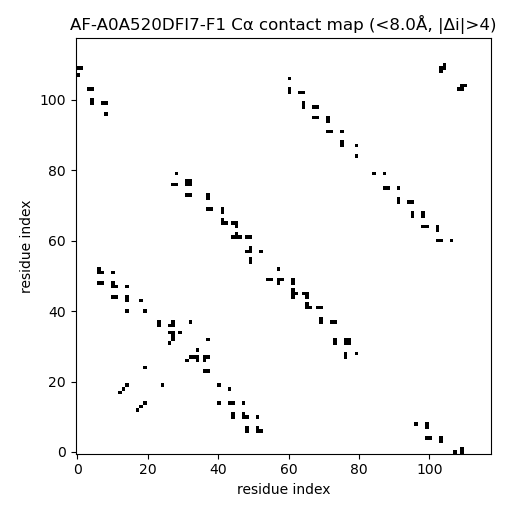 A N 1
ATOM 729 C CA . PHE A 1 90 ? 2.227 5.112 10.590 1.00 97.31 90 PHE A CA 1
ATOM 730 C C . PHE A 1 90 ? 2.899 3.763 10.322 1.00 97.31 90 PHE A C 1
ATOM 732 O O . PHE A 1 90 ? 3.583 3.619 9.312 1.00 97.31 90 PHE A O 1
ATOM 739 N N . ALA A 1 91 ? 2.678 2.771 11.190 1.00 97.88 91 ALA A N 1
ATOM 740 C CA . ALA A 1 91 ? 3.199 1.421 10.989 1.00 97.88 91 ALA A CA 1
ATOM 741 C C . ALA A 1 91 ? 2.699 0.820 9.665 1.00 97.88 91 ALA A C 1
ATOM 743 O O . ALA A 1 91 ? 3.476 0.255 8.905 1.00 97.88 91 ALA A O 1
ATOM 744 N N . ASP A 1 92 ? 1.419 1.013 9.364 1.00 96.75 92 ASP A N 1
ATOM 745 C CA . ASP A 1 92 ? 0.784 0.630 8.109 1.00 96.75 92 ASP A CA 1
ATOM 746 C C . ASP A 1 92 ? 1.465 1.256 6.885 1.00 96.75 92 ASP A C 1
ATOM 748 O O . ASP A 1 92 ? 1.846 0.531 5.971 1.00 96.75 92 ASP A O 1
ATOM 752 N N . GLN A 1 93 ? 1.710 2.570 6.875 1.00 97.75 93 GLN A N 1
ATOM 753 C CA . GLN A 1 93 ? 2.402 3.224 5.754 1.00 97.75 93 GLN A CA 1
ATOM 754 C C . GLN A 1 93 ? 3.849 2.733 5.579 1.00 97.75 93 GLN A C 1
ATOM 756 O O . GLN A 1 93 ? 4.294 2.508 4.452 1.00 97.75 93 GLN A O 1
ATOM 761 N N . VAL A 1 94 ? 4.575 2.498 6.678 1.00 98.31 94 VAL A N 1
ATOM 762 C CA . VAL A 1 94 ? 5.937 1.932 6.633 1.00 98.31 94 VAL A CA 1
ATOM 763 C C . VAL A 1 94 ? 5.929 0.513 6.064 1.00 98.31 94 VAL A C 1
ATOM 765 O O . VAL A 1 94 ? 6.782 0.180 5.238 1.00 98.31 94 VAL A O 1
ATOM 768 N N . LEU A 1 95 ? 4.972 -0.321 6.474 1.00 98.38 95 LEU A N 1
ATOM 769 C CA . LEU A 1 95 ? 4.842 -1.689 5.976 1.00 98.38 95 LEU A CA 1
ATOM 770 C C . LEU A 1 95 ? 4.492 -1.711 4.488 1.00 98.38 95 LEU A C 1
ATOM 772 O O . LEU A 1 95 ? 5.110 -2.465 3.737 1.00 98.38 95 LEU A O 1
ATOM 776 N N . HIS A 1 96 ? 3.572 -0.854 4.040 1.00 98.31 96 HIS A N 1
ATOM 777 C CA . HIS A 1 96 ? 3.237 -0.732 2.623 1.00 98.31 96 HIS A CA 1
ATOM 778 C C . HIS A 1 96 ? 4.448 -0.305 1.793 1.00 98.31 96 HIS A C 1
ATOM 780 O O . HIS A 1 96 ? 4.788 -0.974 0.816 1.00 98.31 96 HIS A O 1
ATOM 786 N N . PHE A 1 97 ? 5.164 0.737 2.216 1.00 97.56 97 PHE A N 1
ATOM 787 C CA . PHE A 1 97 ? 6.365 1.190 1.517 1.00 97.56 97 PHE A CA 1
ATOM 788 C C . PHE A 1 97 ? 7.444 0.099 1.467 1.00 97.56 97 PHE A C 1
ATOM 790 O O . PHE A 1 97 ? 8.001 -0.185 0.407 1.00 97.56 97 PHE A O 1
ATOM 797 N N . SER A 1 98 ? 7.679 -0.581 2.591 1.00 98.00 98 SER A N 1
ATOM 798 C CA . SER A 1 98 ? 8.619 -1.706 2.667 1.00 98.00 98 SER A CA 1
ATOM 799 C C . SER A 1 98 ? 8.214 -2.840 1.723 1.00 98.00 98 SER A C 1
ATOM 801 O O . SER A 1 98 ? 9.060 -3.395 1.027 1.00 98.00 98 SER A O 1
ATOM 803 N N . SER A 1 99 ? 6.918 -3.152 1.635 1.00 98.06 99 SER A N 1
ATOM 804 C CA . SER A 1 99 ? 6.398 -4.175 0.724 1.00 98.06 99 SER A CA 1
ATOM 805 C C . SER A 1 99 ? 6.649 -3.825 -0.747 1.00 98.06 99 SER A C 1
ATOM 807 O O . SER A 1 99 ? 7.068 -4.685 -1.520 1.00 98.06 99 SER A O 1
ATOM 809 N N . ILE A 1 100 ? 6.492 -2.552 -1.122 1.00 97.69 100 ILE A N 1
ATOM 810 C CA . ILE A 1 100 ? 6.764 -2.063 -2.478 1.00 97.69 100 ILE A CA 1
ATOM 811 C C . ILE A 1 100 ? 8.249 -2.209 -2.809 1.00 97.69 100 ILE A C 1
ATOM 813 O O . ILE A 1 100 ? 8.584 -2.723 -3.876 1.00 97.69 100 ILE A O 1
ATOM 817 N N . VAL A 1 101 ? 9.136 -1.810 -1.891 1.00 96.12 101 VAL A N 1
ATOM 818 C CA . VAL A 1 101 ? 10.590 -1.955 -2.063 1.00 96.12 101 VAL A CA 1
ATOM 819 C C . VAL A 1 101 ? 10.975 -3.426 -2.218 1.00 96.12 101 VAL A C 1
ATOM 821 O O . VAL A 1 101 ? 11.745 -3.757 -3.119 1.00 96.12 101 VAL A O 1
ATOM 824 N N . LEU A 1 102 ? 10.406 -4.320 -1.404 1.00 96.25 102 LEU A N 1
ATOM 825 C CA . LEU A 1 102 ? 10.659 -5.762 -1.487 1.00 96.25 102 LEU A CA 1
ATOM 826 C C . LEU A 1 102 ? 10.209 -6.349 -2.828 1.00 96.25 102 LEU A C 1
ATOM 828 O O . LEU A 1 102 ? 10.976 -7.070 -3.467 1.00 96.25 102 LEU A O 1
ATOM 832 N N . VAL A 1 103 ? 8.998 -6.022 -3.287 1.00 97.06 103 VAL A N 1
ATOM 833 C CA . VAL A 1 103 ? 8.489 -6.499 -4.583 1.00 97.06 103 VAL A CA 1
ATOM 834 C C . VAL A 1 103 ? 9.332 -5.941 -5.731 1.00 97.06 103 VAL A C 1
ATOM 836 O O . VAL A 1 103 ? 9.710 -6.686 -6.636 1.00 97.06 103 VAL A O 1
ATOM 839 N N . TRP A 1 104 ? 9.674 -4.652 -5.697 1.00 96.44 104 TRP A N 1
ATOM 840 C CA . TRP A 1 104 ? 10.531 -4.033 -6.708 1.00 96.44 104 TRP A CA 1
ATOM 841 C C . TRP A 1 104 ? 11.910 -4.695 -6.773 1.00 96.44 104 TRP A C 1
ATOM 843 O O . TRP A 1 104 ? 12.358 -5.070 -7.859 1.00 96.44 104 TRP A O 1
ATOM 853 N N . HIS A 1 105 ? 12.553 -4.894 -5.622 1.00 94.44 105 HIS A N 1
ATOM 854 C CA . HIS A 1 105 ? 13.846 -5.564 -5.532 1.00 94.44 105 HIS A CA 1
ATOM 855 C C . HIS A 1 105 ? 13.771 -6.992 -6.087 1.00 94.44 105 HIS A C 1
ATOM 857 O O . HIS A 1 105 ? 14.595 -7.378 -6.914 1.00 94.44 105 HIS A O 1
ATOM 863 N N . PHE A 1 106 ? 12.747 -7.757 -5.702 1.00 95.50 106 PHE A N 1
ATOM 864 C CA . PHE A 1 106 ? 12.594 -9.151 -6.115 1.00 95.50 106 PHE A CA 1
ATOM 865 C C . PHE A 1 106 ? 12.361 -9.316 -7.626 1.00 95.50 106 PHE A C 1
ATOM 867 O O . PHE A 1 106 ? 12.998 -10.158 -8.259 1.00 95.50 106 PHE A O 1
ATOM 874 N N . PHE A 1 107 ? 11.477 -8.514 -8.229 1.00 94.88 107 PHE A N 1
ATOM 875 C CA . PHE A 1 107 ? 11.108 -8.670 -9.644 1.00 94.88 107 PHE A CA 1
ATOM 876 C C . PHE A 1 107 ? 12.029 -7.932 -10.617 1.00 94.88 107 PHE A C 1
ATOM 878 O O . PHE A 1 107 ? 12.211 -8.394 -11.743 1.00 94.88 107 PHE A O 1
ATOM 885 N N . TYR A 1 108 ? 12.614 -6.806 -10.206 1.00 93.19 108 TYR A N 1
ATOM 886 C CA . TYR A 1 108 ? 13.416 -5.952 -11.088 1.00 93.19 108 TYR A CA 1
ATOM 887 C C . TYR A 1 108 ? 14.891 -5.883 -10.702 1.00 93.19 108 TYR A C 1
ATOM 889 O O . TYR A 1 108 ? 15.647 -5.173 -11.362 1.00 93.19 108 TYR A O 1
ATOM 897 N N . LYS A 1 109 ? 15.314 -6.609 -9.655 1.00 88.69 109 LYS A N 1
ATOM 898 C CA . LYS A 1 109 ? 16.700 -6.629 -9.151 1.00 88.69 109 LYS A CA 1
ATOM 899 C C . LYS A 1 109 ? 17.254 -5.227 -8.876 1.00 88.69 109 LYS A C 1
ATOM 901 O O . LYS A 1 109 ? 18.447 -4.977 -9.028 1.00 88.69 109 LYS A O 1
ATOM 906 N N . GLY A 1 110 ? 16.369 -4.297 -8.523 1.00 81.19 110 GLY A N 1
ATOM 907 C CA . GLY A 1 110 ? 16.735 -2.926 -8.208 1.00 81.19 110 GLY A CA 1
ATOM 908 C C . GLY A 1 110 ? 17.553 -2.860 -6.923 1.00 81.19 110 GLY A C 1
ATOM 909 O O . GLY A 1 110 ? 17.291 -3.608 -5.984 1.00 81.19 110 GLY A O 1
ATOM 910 N N . TYR A 1 111 ? 18.537 -1.973 -6.873 1.00 80.50 111 TYR A N 1
ATOM 911 C CA . TYR A 1 111 ? 19.321 -1.698 -5.674 1.00 80.50 111 TYR A CA 1
ATOM 912 C C . TYR A 1 111 ? 19.222 -0.211 -5.353 1.00 80.50 111 TYR A C 1
ATOM 914 O O . TYR A 1 111 ? 19.153 0.619 -6.257 1.00 80.50 111 TYR A O 1
ATOM 922 N N . LEU A 1 112 ? 19.175 0.117 -4.064 1.00 77.94 112 LEU A N 1
ATOM 923 C CA . LEU A 1 112 ? 19.266 1.503 -3.627 1.00 77.94 112 LEU A CA 1
ATOM 924 C C . LEU A 1 112 ? 20.735 1.901 -3.667 1.00 77.94 112 LEU A C 1
ATOM 926 O O . LEU A 1 112 ? 21.549 1.334 -2.939 1.00 77.94 112 LEU A O 1
ATOM 930 N N . ASP A 1 113 ? 21.069 2.853 -4.530 1.00 79.25 113 ASP A N 1
ATOM 931 C CA . ASP A 1 113 ? 22.384 3.472 -4.501 1.00 79.25 113 ASP A CA 1
ATOM 932 C C . ASP A 1 113 ? 22.441 4.460 -3.328 1.00 79.25 113 ASP A C 1
ATOM 934 O O . ASP A 1 113 ? 21.847 5.538 -3.360 1.00 79.25 113 ASP A O 1
ATOM 938 N N . ILE A 1 114 ? 23.100 4.039 -2.250 1.00 81.62 114 ILE A N 1
ATOM 939 C CA . ILE A 1 114 ? 23.234 4.807 -1.005 1.00 81.62 114 ILE A CA 1
ATOM 940 C C . ILE A 1 114 ? 24.468 5.725 -1.056 1.00 81.62 114 ILE A C 1
ATOM 942 O O . ILE A 1 114 ? 24.680 6.509 -0.135 1.00 81.62 114 ILE A O 1
ATOM 946 N N . SER A 1 115 ? 25.254 5.701 -2.140 1.00 83.44 115 SER A N 1
ATOM 947 C CA . SER A 1 115 ? 26.452 6.546 -2.276 1.00 83.44 115 SER A CA 1
ATOM 948 C C . SER A 1 115 ? 26.166 8.047 -2.164 1.00 83.44 115 SER A C 1
ATOM 950 O O . SER A 1 115 ? 27.045 8.814 -1.801 1.00 83.44 115 SER A O 1
ATOM 952 N N . TYR A 1 116 ? 24.925 8.474 -2.404 1.00 74.56 116 TYR A N 1
ATOM 953 C CA . TYR A 1 116 ? 24.486 9.861 -2.232 1.00 74.56 116 TYR A CA 1
ATOM 954 C C . TYR A 1 116 ? 24.236 10.277 -0.770 1.00 74.56 116 TYR A C 1
ATOM 956 O O . TYR A 1 116 ? 24.000 11.457 -0.514 1.00 74.56 116 TYR A O 1
ATOM 964 N N . LEU A 1 117 ? 24.210 9.328 0.174 1.00 77.56 117 LEU A N 1
ATOM 965 C CA . LEU A 1 117 ? 24.025 9.589 1.611 1.00 77.56 117 LEU A CA 1
ATOM 966 C C . LEU A 1 117 ? 25.346 9.610 2.397 1.00 77.56 117 LEU A C 1
ATOM 968 O O . LEU A 1 117 ? 25.326 9.944 3.583 1.00 77.56 117 LEU A O 1
ATOM 972 N N . SER A 1 118 ? 26.455 9.227 1.762 1.00 65.06 118 SER A N 1
ATOM 973 C CA . SER A 1 118 ? 27.823 9.297 2.297 1.00 65.06 118 SER A CA 1
ATOM 974 C C . SER A 1 118 ? 28.560 10.509 1.755 1.00 65.06 118 SER A C 1
ATOM 976 O O . SER A 1 118 ? 29.239 11.182 2.559 1.00 65.06 118 SER A O 1
#

pLDDT: mean 94.89, std 6.09, range [65.06, 98.56]

Solvent-accessible surface area (backbone atoms only — not comparable to full-atom values): 6575 Å² total; per-residue (Å²): 112,61,70,56,52,51,45,53,51,49,28,48,51,44,34,63,69,73,69,47,54,70,68,43,54,55,42,24,66,74,45,26,90,74,19,69,52,55,59,52,51,29,50,49,38,30,51,35,40,37,63,71,64,72,44,75,84,49,49,67,58,28,50,52,48,26,51,52,45,44,52,52,55,48,50,47,37,70,74,57,44,92,88,46,40,70,61,50,51,53,52,48,53,52,51,48,53,51,49,49,52,50,51,41,30,72,77,65,69,47,77,86,81,61,77,87,80,111

Foldseek 3Di:
DCVLLVQLVVLVCCLPPVVQDPVLVVQCLVCQVNRPSLVVSLVSSLVSSCVSVVDCVCNVLSVQLSVQLSVLSSVCSVPDDPVCNVVSVVVSVVSSSVSSVVSCCVPVVDDDPCVVVD

Radius of gyration: 14.91 Å; Cα contacts (8 Å, |Δi|>4): 100; chains: 1; bounding box: 45×21×41 Å

Mean predicted aligned error: 3.31 Å